Protein AF-U1PS95-F1 (afdb_monomer_lite)

Radius of gyration: 15.05 Å; chains: 1; bounding box: 39×28×36 Å

Secondary structure (DSSP, 8-state):
-GGGT--EEEEE-SSHHHHHHHHHHHHTTSS-EEEEEE-S-HHHHHHSSEEEES-TT-TTHHHHHHHHHHHT-EEEEEESSS-STTHHHHHHT--SEEEE-TT--HHHHHHHTT-

pLDDT: mean 86.37, std 9.97, range [55.56, 96.31]

Organism: NCBI:txid1238425

Foldseek 3Di:
DVVVVAQEDEDAFDDFQVRQVVVCVVCVPPNHHYQYAGEDDPVSQVVGQHHEDAALPPPCLLVRLVSCVVVVGAYEYEDLQPENPCLVSVVVSPGPYYPDNP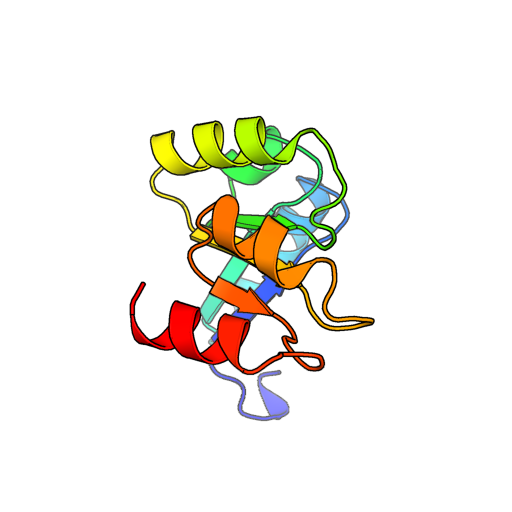HDDPVSVVVVVPD

Structure (mmCIF, N/CA/C/O backbone):
data_AF-U1PS95-F1
#
_entry.id   AF-U1PS95-F1
#
loop_
_atom_site.group_PDB
_atom_site.id
_atom_site.type_symbol
_atom_site.label_atom_id
_atom_site.label_alt_id
_atom_site.label_comp_id
_atom_site.label_asym_id
_atom_site.label_entity_id
_atom_site.label_seq_id
_atom_site.pdbx_PDB_ins_code
_atom_site.Cartn_x
_atom_site.Cartn_y
_atom_site.Cartn_z
_atom_site.occupancy
_atom_site.B_iso_or_equiv
_atom_site.auth_seq_id
_atom_site.auth_comp_id
_atom_site.auth_asym_id
_atom_site.auth_atom_id
_atom_site.pdbx_PDB_model_num
ATOM 1 N N . MET A 1 1 ? -18.204 2.134 1.830 1.00 88.06 1 MET A N 1
ATOM 2 C CA . MET A 1 1 ? -17.484 0.843 1.771 1.00 88.06 1 MET A CA 1
ATOM 3 C C . MET A 1 1 ? -18.402 -0.307 2.163 1.00 88.06 1 MET A C 1
ATOM 5 O O . MET A 1 1 ? -18.641 -1.175 1.338 1.00 88.06 1 MET A O 1
ATOM 9 N N . THR A 1 2 ? -19.015 -0.285 3.350 1.00 89.81 2 THR A N 1
ATOM 10 C CA . THR A 1 2 ? -19.980 -1.329 3.760 1.00 89.81 2 THR A CA 1
ATOM 11 C C . THR A 1 2 ? -21.168 -1.436 2.800 1.00 89.81 2 THR A C 1
ATOM 13 O O . THR A 1 2 ? -21.502 -2.517 2.329 1.00 89.81 2 THR A O 1
ATOM 16 N N . THR A 1 3 ? -21.760 -0.300 2.428 1.00 93.31 3 THR A N 1
ATOM 17 C CA . THR A 1 3 ? -22.901 -0.223 1.499 1.00 93.31 3 THR A CA 1
ATOM 18 C C . THR A 1 3 ? -22.593 -0.729 0.089 1.00 93.31 3 THR A C 1
ATOM 20 O O . THR A 1 3 ? -23.509 -1.131 -0.620 1.00 93.31 3 THR A O 1
ATOM 23 N N . SER A 1 4 ? -21.320 -0.725 -0.318 1.00 94.44 4 SER A N 1
ATOM 24 C CA . SER A 1 4 ? -20.852 -1.247 -1.606 1.00 94.44 4 SER A CA 1
ATOM 25 C C . SER A 1 4 ? -20.395 -2.709 -1.535 1.00 94.44 4 SER A C 1
ATOM 27 O O . SER A 1 4 ? -19.927 -3.236 -2.538 1.00 94.44 4 SER A O 1
ATOM 29 N N . GLY A 1 5 ? -20.508 -3.364 -0.372 1.00 94.44 5 GLY A N 1
ATOM 30 C CA . GLY A 1 5 ? -20.087 -4.754 -0.174 1.00 94.44 5 GLY A CA 1
ATOM 31 C C . GLY A 1 5 ? -18.582 -4.946 0.042 1.00 94.44 5 GLY A C 1
ATOM 32 O O . GLY A 1 5 ? -18.094 -6.068 -0.050 1.00 94.44 5 GLY A O 1
ATOM 33 N N . THR A 1 6 ? -17.826 -3.881 0.325 1.00 94.88 6 THR A N 1
ATOM 34 C CA . THR A 1 6 ? -16.397 -3.990 0.651 1.00 94.88 6 THR A CA 1
ATOM 35 C C . THR A 1 6 ? -16.230 -4.580 2.050 1.00 94.88 6 THR A C 1
ATOM 37 O O . THR A 1 6 ? -16.711 -3.988 3.015 1.00 94.88 6 THR A O 1
ATOM 40 N N . ALA A 1 7 ? -15.542 -5.720 2.151 1.00 94.56 7 ALA A N 1
ATOM 41 C CA . ALA A 1 7 ? -15.301 -6.429 3.411 1.00 94.56 7 ALA A CA 1
ATOM 42 C C . ALA A 1 7 ? -13.902 -6.185 4.003 1.00 94.56 7 ALA A C 1
ATOM 44 O O . ALA A 1 7 ? -13.716 -6.364 5.201 1.00 94.56 7 ALA A O 1
ATOM 45 N N . ALA A 1 8 ? -12.940 -5.753 3.185 1.00 94.94 8 ALA A N 1
ATOM 46 C CA . ALA A 1 8 ? -11.593 -5.422 3.630 1.00 94.94 8 ALA A CA 1
ATOM 47 C C . ALA A 1 8 ? -11.003 -4.270 2.808 1.00 94.94 8 ALA A C 1
ATOM 49 O O . ALA A 1 8 ? -11.386 -4.068 1.650 1.00 94.94 8 ALA A O 1
ATOM 50 N N . CYS A 1 9 ? -10.061 -3.533 3.389 1.00 93.06 9 CYS A N 1
ATOM 51 C CA . CYS A 1 9 ? -9.266 -2.535 2.689 1.00 93.06 9 CYS A CA 1
ATOM 52 C C . CYS A 1 9 ? -7.848 -2.411 3.248 1.00 93.06 9 CYS A C 1
ATOM 54 O O . CYS A 1 9 ? -7.584 -2.687 4.416 1.00 93.06 9 CYS A O 1
ATOM 56 N N . ILE A 1 10 ? -6.949 -1.952 2.380 1.00 91.94 10 ILE A N 1
ATOM 57 C CA . ILE A 1 10 ? -5.628 -1.455 2.752 1.00 91.94 10 ILE A CA 1
ATOM 58 C C . ILE A 1 10 ? -5.672 0.052 2.537 1.00 91.94 10 ILE A C 1
ATOM 60 O O . ILE A 1 10 ? -5.956 0.503 1.427 1.00 91.94 10 ILE A O 1
ATOM 64 N N . GLU A 1 11 ? -5.424 0.812 3.594 1.00 88.81 11 GLU A N 1
ATOM 65 C CA . GLU A 1 11 ? -5.507 2.266 3.582 1.00 88.81 11 GLU A CA 1
ATOM 66 C C . GLU A 1 11 ? -4.112 2.880 3.718 1.00 88.81 11 GLU A C 1
ATOM 68 O O . GLU A 1 11 ? -3.368 2.581 4.655 1.00 88.81 11 GLU A O 1
ATOM 73 N N . PHE A 1 12 ? -3.791 3.787 2.797 1.00 80.50 12 PHE A N 1
ATOM 74 C CA . PHE A 1 12 ? -2.594 4.624 2.836 1.00 80.50 12 PHE A CA 1
ATOM 75 C C . PHE A 1 12 ? -2.987 5.981 3.416 1.00 80.50 12 PHE A C 1
ATOM 77 O O . PHE A 1 12 ? -3.571 6.800 2.707 1.00 80.50 12 PHE A O 1
ATOM 84 N N . ARG A 1 13 ? -2.720 6.225 4.703 1.00 70.38 13 ARG A N 1
ATOM 85 C CA . ARG A 1 13 ? -3.096 7.507 5.319 1.00 70.38 13 ARG A CA 1
ATOM 86 C C . ARG A 1 13 ? -2.005 8.556 5.153 1.00 70.38 13 ARG A C 1
ATOM 88 O O . ARG A 1 13 ? -0.815 8.270 5.248 1.00 70.38 13 ARG A O 1
ATOM 95 N N . GLU A 1 14 ? -2.462 9.780 4.934 1.00 65.81 14 GLU A N 1
ATOM 96 C CA . GLU A 1 14 ? -1.704 11.018 5.119 1.00 65.81 14 GLU A CA 1
ATOM 97 C C . GLU A 1 14 ? -2.022 11.581 6.525 1.00 65.81 14 GLU A C 1
ATOM 99 O O . GLU A 1 14 ? -2.980 11.122 7.158 1.00 65.81 14 GLU A O 1
ATOM 104 N N . ASP A 1 15 ? -1.228 12.539 7.014 1.00 82.69 15 ASP A N 1
ATOM 105 C CA . ASP A 1 15 ? -1.305 13.165 8.353 1.00 82.69 15 ASP A CA 1
ATOM 106 C C . ASP A 1 15 ? -0.721 12.346 9.530 1.00 82.69 15 ASP A C 1
ATOM 108 O O . ASP A 1 15 ? -1.186 12.459 10.677 1.00 82.69 15 ASP A O 1
ATOM 112 N N . ASP A 1 16 ? 0.318 11.547 9.263 1.00 88.00 16 ASP A N 1
ATOM 113 C CA . ASP A 1 16 ? 1.119 10.830 10.271 1.00 88.00 16 ASP A CA 1
ATOM 114 C C . ASP A 1 16 ? 0.243 10.075 11.315 1.00 88.00 16 ASP A C 1
ATOM 116 O O . ASP A 1 16 ? -0.763 9.436 10.982 1.00 88.00 16 ASP A O 1
ATOM 120 N N . VAL A 1 17 ? 0.601 10.145 12.602 1.00 90.62 17 VAL A N 1
ATOM 121 C CA . VAL A 1 17 ? -0.117 9.539 13.739 1.00 90.62 17 VAL A CA 1
ATOM 122 C C . VAL A 1 17 ? -1.601 9.912 13.766 1.00 90.62 17 VAL A C 1
ATOM 124 O O . VAL A 1 17 ? -2.454 9.045 13.955 1.00 90.62 17 VAL A O 1
ATOM 127 N N . SER A 1 18 ? -1.932 11.187 13.545 1.00 92.75 18 SER A N 1
ATOM 128 C CA . SER A 1 18 ? -3.316 11.664 13.654 1.00 92.75 18 SER A CA 1
ATOM 129 C C . SER A 1 18 ? -4.222 11.057 12.579 1.00 92.75 18 SER A C 1
ATOM 131 O O . SER A 1 18 ? -5.371 10.693 12.849 1.00 92.75 18 SER A O 1
ATOM 133 N N . GLY A 1 19 ? -3.680 10.869 11.372 1.00 90.94 19 GLY A N 1
ATOM 134 C CA . GLY A 1 19 ? -4.362 10.211 10.268 1.00 90.94 19 GLY A CA 1
ATOM 135 C C . GLY A 1 19 ? -4.646 8.737 10.552 1.00 90.94 19 GLY A C 1
ATOM 136 O O . GLY A 1 19 ? -5.734 8.255 10.212 1.00 90.94 19 GLY A O 1
ATOM 137 N N . ALA A 1 20 ? -3.706 8.044 11.202 1.00 91.62 20 ALA A N 1
ATOM 138 C CA . ALA A 1 20 ? -3.853 6.649 11.611 1.00 91.62 20 ALA A CA 1
ATOM 139 C C . ALA A 1 20 ? -4.889 6.471 12.733 1.00 91.62 20 ALA A C 1
ATOM 141 O O . ALA A 1 20 ? -5.779 5.629 12.609 1.00 91.62 20 ALA A O 1
ATOM 142 N N . GLU A 1 21 ? -4.840 7.295 13.784 1.00 92.94 21 GLU A N 1
ATOM 143 C CA . GLU A 1 21 ? -5.820 7.259 14.884 1.00 92.94 21 GLU A CA 1
ATOM 144 C C . GLU A 1 21 ? -7.245 7.517 14.386 1.00 92.94 21 GLU A C 1
ATOM 146 O O . GLU A 1 21 ? -8.194 6.837 14.790 1.00 92.94 21 GLU A O 1
ATOM 151 N N . ALA A 1 22 ? -7.405 8.479 13.473 1.00 93.06 22 ALA A N 1
ATOM 152 C CA . ALA A 1 22 ? -8.694 8.770 12.863 1.00 93.06 22 ALA A CA 1
ATOM 153 C C . ALA A 1 22 ? -9.257 7.551 12.116 1.00 93.06 22 ALA A C 1
ATOM 155 O O . ALA A 1 22 ? -10.453 7.273 12.221 1.00 93.06 22 ALA A O 1
ATOM 156 N N . MET A 1 23 ? -8.404 6.807 11.402 1.00 91.25 23 MET A N 1
ATOM 157 C CA . MET A 1 23 ? -8.819 5.611 10.670 1.00 91.25 23 MET A CA 1
ATOM 158 C C . MET A 1 23 ? -9.182 4.463 11.614 1.00 91.25 23 MET A C 1
ATOM 160 O O . MET A 1 23 ? -10.256 3.888 11.468 1.00 91.25 23 MET A O 1
ATOM 164 N N . GLN A 1 24 ? -8.359 4.198 12.634 1.00 92.12 24 GLN A N 1
ATOM 165 C CA . GLN A 1 24 ? -8.654 3.197 13.668 1.00 92.12 24 GLN A CA 1
ATOM 166 C C . GLN A 1 24 ? -9.999 3.470 14.345 1.00 92.12 24 GLN A C 1
ATOM 168 O O . GLN A 1 24 ? -10.814 2.568 14.519 1.00 92.12 24 GLN A O 1
ATOM 173 N N . LYS A 1 25 ? -10.269 4.734 14.688 1.00 94.06 25 LYS A N 1
ATOM 174 C CA . LYS A 1 25 ? -11.546 5.131 15.287 1.00 94.06 25 LYS A CA 1
ATOM 175 C C . LYS A 1 25 ? -12.721 4.956 14.325 1.00 94.06 25 LYS A C 1
ATOM 177 O O . LYS A 1 25 ? -13.801 4.569 14.759 1.00 94.06 25 LYS A O 1
ATOM 182 N N . ALA A 1 26 ? -12.536 5.272 13.045 1.00 92.06 26 ALA A N 1
ATOM 183 C CA . ALA A 1 26 ? -13.587 5.151 12.042 1.00 92.06 26 ALA A CA 1
ATOM 184 C C . ALA A 1 26 ? -13.927 3.687 11.714 1.00 92.06 26 ALA A C 1
ATOM 186 O O . ALA A 1 26 ? -15.085 3.395 11.415 1.00 92.06 26 ALA A O 1
ATOM 187 N N . SER A 1 27 ? -12.946 2.782 11.772 1.00 91.31 27 SER A N 1
ATOM 188 C CA . SER A 1 27 ? -13.129 1.361 11.463 1.00 91.31 27 SER A CA 1
ATOM 189 C C . SER A 1 27 ? -13.503 0.495 12.669 1.00 91.31 27 SER A C 1
ATOM 191 O O . SER A 1 27 ? -14.062 -0.576 12.458 1.00 91.31 27 SER A O 1
ATOM 193 N N . ALA A 1 28 ? -13.268 0.951 13.908 1.00 91.75 28 ALA A N 1
ATOM 194 C CA . ALA A 1 28 ? -13.451 0.160 15.134 1.00 91.75 28 ALA A CA 1
ATOM 195 C C . ALA A 1 28 ? -14.819 -0.538 15.264 1.00 91.75 28 ALA A C 1
ATOM 197 O O . ALA A 1 28 ? -14.883 -1.673 15.731 1.00 91.75 28 ALA A O 1
ATOM 198 N N . ASP A 1 29 ? -15.897 0.121 14.830 1.00 91.50 29 ASP A N 1
ATOM 199 C CA . ASP A 1 29 ? -17.270 -0.397 14.932 1.00 91.50 29 ASP A CA 1
ATOM 200 C C . ASP A 1 29 ? -17.812 -0.944 13.597 1.00 91.50 29 ASP A C 1
ATOM 202 O O . ASP A 1 29 ? -19.001 -1.253 13.468 1.00 91.50 29 ASP A O 1
ATOM 206 N N . LEU A 1 30 ? -16.962 -1.042 12.571 1.00 91.19 30 LEU A N 1
ATOM 207 C CA . LEU A 1 30 ? -17.334 -1.551 11.257 1.00 91.19 30 LEU A CA 1
ATOM 208 C C . LEU A 1 30 ? -16.887 -3.002 11.095 1.00 91.19 30 LEU A C 1
ATOM 210 O O . LEU A 1 30 ? -15.820 -3.412 11.532 1.00 91.19 30 LEU A O 1
ATOM 214 N N . THR A 1 31 ? -17.672 -3.779 10.354 1.00 90.69 31 THR A N 1
ATOM 215 C CA . THR A 1 31 ? -17.321 -5.152 9.962 1.00 90.69 31 THR A CA 1
ATOM 216 C C . THR A 1 31 ? -16.347 -5.195 8.776 1.00 90.69 31 THR A C 1
ATOM 218 O O . THR A 1 31 ? -16.404 -6.130 7.982 1.00 90.69 31 THR A O 1
ATOM 221 N N . ILE A 1 32 ? -15.535 -4.151 8.582 1.00 92.94 32 ILE A N 1
ATOM 222 C CA . ILE A 1 32 ? -14.550 -4.073 7.499 1.00 92.94 32 ILE A CA 1
ATOM 223 C C . ILE A 1 32 ? -13.172 -4.290 8.103 1.00 92.94 32 ILE A C 1
ATOM 225 O O . ILE A 1 32 ? -12.745 -3.517 8.959 1.00 92.94 32 ILE A O 1
ATOM 229 N N . GLU A 1 33 ? -12.452 -5.292 7.614 1.00 94.00 33 GLU A N 1
ATOM 230 C CA . GLU A 1 33 ? -11.049 -5.480 7.972 1.00 94.00 33 GLU A CA 1
ATOM 231 C C . GLU A 1 33 ? -10.210 -4.359 7.355 1.00 94.00 33 GLU A C 1
ATOM 233 O O . GLU A 1 33 ? -10.191 -4.174 6.141 1.00 94.00 33 GLU A O 1
ATOM 238 N N . THR A 1 34 ? -9.534 -3.576 8.189 1.00 93.25 34 THR A N 1
ATOM 239 C CA . THR A 1 34 ? -8.722 -2.445 7.728 1.00 93.25 34 THR A CA 1
ATOM 240 C C . THR A 1 34 ? -7.264 -2.710 8.063 1.00 93.25 34 THR A C 1
ATOM 242 O O . THR A 1 34 ? -6.932 -2.863 9.233 1.00 93.25 34 THR A O 1
ATOM 245 N N . VAL A 1 35 ? -6.408 -2.728 7.043 1.00 93.69 35 VAL A N 1
ATOM 246 C CA . VAL A 1 35 ? -4.949 -2.693 7.184 1.00 93.69 35 VAL A CA 1
ATOM 247 C C . VAL A 1 35 ? -4.510 -1.246 7.014 1.00 93.69 35 VAL A C 1
ATOM 249 O O . VAL A 1 35 ? -4.702 -0.658 5.948 1.00 93.69 35 VAL A O 1
ATOM 252 N N . ILE A 1 36 ? -3.943 -0.656 8.059 1.00 92.75 36 ILE A N 1
ATOM 253 C CA . ILE A 1 36 ? -3.533 0.747 8.064 1.00 92.75 36 ILE A CA 1
ATOM 254 C C . ILE A 1 36 ? -2.035 0.812 7.814 1.00 92.75 36 ILE A C 1
ATOM 256 O O . ILE A 1 36 ? -1.249 0.246 8.572 1.00 92.75 36 ILE A O 1
ATOM 260 N N . LEU A 1 37 ? -1.634 1.540 6.776 1.00 91.12 37 LEU A N 1
ATOM 261 C CA . LEU A 1 37 ? -0.234 1.798 6.470 1.00 91.12 37 LEU A CA 1
ATOM 262 C C . LEU A 1 37 ? 0.090 3.255 6.788 1.00 91.12 37 LEU A C 1
ATOM 264 O O . LEU A 1 37 ? -0.468 4.174 6.184 1.00 91.12 37 LEU A O 1
ATOM 268 N N . GLY A 1 38 ? 0.977 3.453 7.762 1.00 89.38 38 GLY A N 1
ATOM 269 C CA . GLY A 1 38 ? 1.479 4.768 8.137 1.00 89.38 38 GLY A CA 1
ATOM 270 C C . GLY A 1 38 ? 2.346 5.392 7.045 1.00 89.38 38 GLY A C 1
ATOM 271 O O . GLY A 1 38 ? 2.877 4.698 6.176 1.00 89.38 38 GLY A O 1
ATOM 272 N N . ARG A 1 39 ? 2.515 6.712 7.114 1.00 83.69 39 ARG A N 1
ATOM 273 C CA . ARG A 1 39 ? 3.360 7.491 6.205 1.00 83.69 39 ARG A CA 1
ATOM 274 C C . ARG A 1 39 ? 4.024 8.645 6.962 1.00 83.69 39 ARG A C 1
ATOM 276 O O . ARG A 1 39 ? 3.598 9.001 8.050 1.00 83.69 39 ARG A O 1
ATOM 283 N N . GLU A 1 40 ? 5.057 9.243 6.373 1.00 79.88 40 GLU A N 1
ATOM 284 C CA . GLU A 1 40 ? 5.747 10.462 6.843 1.00 79.88 40 GLU A CA 1
ATOM 285 C C . GLU A 1 40 ? 6.726 10.261 8.007 1.00 79.88 40 GLU A C 1
ATOM 287 O O . GLU A 1 40 ? 7.858 10.736 7.914 1.00 79.88 40 GLU A O 1
ATOM 292 N N . SER A 1 41 ? 6.364 9.531 9.069 1.00 81.19 41 SER A N 1
ATOM 293 C CA . SER A 1 41 ? 7.247 9.362 10.233 1.00 81.19 41 SER A CA 1
ATOM 294 C C . SER A 1 41 ? 7.426 7.912 10.694 1.00 81.19 41 SER A C 1
ATOM 296 O O . SER A 1 41 ? 6.576 7.041 10.506 1.00 81.19 41 SER A O 1
ATOM 298 N N . LYS A 1 42 ? 8.543 7.649 11.387 1.00 78.38 42 LYS A N 1
ATOM 299 C CA . LYS A 1 42 ? 8.753 6.375 12.100 1.00 78.38 42 LYS A CA 1
ATOM 300 C C . LYS A 1 42 ? 7.758 6.195 13.254 1.00 78.38 42 LYS A C 1
ATOM 302 O O . LYS A 1 42 ? 7.471 5.065 13.635 1.00 78.38 42 LYS A O 1
ATOM 307 N N . SER A 1 43 ? 7.215 7.284 13.802 1.00 82.88 43 SER A N 1
ATOM 308 C CA . SER A 1 43 ? 6.280 7.232 14.928 1.00 82.88 43 SER A CA 1
ATOM 309 C C . SER A 1 43 ? 4.977 6.540 14.536 1.00 82.88 43 SER A C 1
ATOM 311 O O . SER A 1 43 ? 4.554 5.617 15.232 1.00 82.88 43 SER A O 1
ATOM 313 N N . VAL A 1 44 ? 4.378 6.902 13.394 1.00 86.00 44 VAL A N 1
ATOM 314 C CA . VAL A 1 44 ? 3.146 6.243 12.929 1.00 86.00 44 VAL A CA 1
ATOM 315 C C . VAL A 1 44 ? 3.374 4.785 12.539 1.00 86.00 44 VAL A C 1
ATOM 317 O O . VAL A 1 44 ? 2.498 3.947 12.750 1.00 86.00 44 VAL A O 1
ATOM 320 N N . MET A 1 45 ? 4.565 4.432 12.051 1.00 82.81 45 MET A N 1
ATOM 321 C CA . MET A 1 45 ? 4.905 3.046 11.712 1.00 82.81 45 MET A CA 1
ATOM 322 C C . MET A 1 45 ? 4.762 2.108 12.921 1.00 82.81 45 MET A C 1
ATOM 324 O O . MET A 1 45 ? 4.319 0.970 12.781 1.00 82.81 45 MET A O 1
ATOM 328 N N . HIS A 1 46 ? 5.091 2.567 14.131 1.00 83.19 46 HIS A N 1
ATOM 329 C CA . HIS A 1 46 ? 4.983 1.726 15.325 1.00 83.19 46 HIS A CA 1
ATOM 330 C C . HIS A 1 46 ? 3.534 1.355 15.670 1.00 83.19 46 HIS A C 1
ATOM 332 O O . HIS A 1 46 ? 3.299 0.239 16.137 1.00 83.19 46 HIS A O 1
ATOM 338 N N . MET A 1 47 ? 2.568 2.230 15.383 1.00 87.81 47 MET A N 1
ATOM 339 C CA . MET A 1 47 ? 1.152 2.041 15.734 1.00 87.81 47 MET A CA 1
ATOM 340 C C . MET A 1 47 ? 0.260 1.526 14.594 1.00 87.81 47 MET A C 1
ATOM 342 O O . MET A 1 47 ? -0.920 1.268 14.818 1.00 87.81 47 MET A O 1
ATOM 346 N N . THR A 1 48 ? 0.805 1.393 13.387 1.00 91.19 48 THR A N 1
ATOM 347 C CA . THR A 1 48 ? 0.090 0.935 12.184 1.00 91.19 48 THR A CA 1
ATOM 348 C C . THR A 1 48 ? 0.529 -0.469 11.775 1.00 91.19 48 THR A C 1
ATOM 350 O O . THR A 1 48 ? 1.540 -0.972 12.263 1.00 91.19 48 THR A O 1
ATOM 353 N N . ASP A 1 49 ? -0.219 -1.130 10.896 1.00 92.50 49 ASP A N 1
ATOM 354 C CA . ASP A 1 49 ? 0.074 -2.497 10.435 1.00 92.50 49 ASP A CA 1
ATOM 355 C C . ASP A 1 49 ? 1.289 -2.552 9.495 1.00 92.50 49 ASP A C 1
ATOM 357 O O . ASP A 1 49 ? 1.902 -3.601 9.281 1.00 92.50 49 ASP A O 1
ATOM 361 N N . GLY A 1 50 ? 1.665 -1.398 8.952 1.00 91.75 50 GLY A N 1
ATOM 362 C CA . GLY A 1 50 ? 2.769 -1.254 8.026 1.00 91.75 50 GLY A CA 1
ATOM 363 C C . GLY A 1 50 ? 3.038 0.184 7.642 1.00 91.75 50 GLY A C 1
ATOM 364 O O . GLY A 1 50 ? 2.566 1.120 8.282 1.00 91.75 50 GLY A O 1
ATOM 365 N N . PHE A 1 51 ? 3.811 0.356 6.583 1.00 89.19 51 PHE A N 1
ATOM 366 C CA . PHE A 1 51 ? 4.160 1.660 6.050 1.00 89.19 51 PHE A CA 1
ATOM 367 C C . PHE A 1 51 ? 3.941 1.691 4.542 1.00 89.19 51 PHE A C 1
ATOM 369 O O . PHE A 1 51 ? 4.210 0.717 3.837 1.00 89.19 51 PHE A O 1
ATOM 376 N N . GLY A 1 52 ? 3.453 2.820 4.048 1.00 88.88 52 GLY A N 1
ATOM 377 C CA . GLY A 1 52 ? 3.200 3.043 2.636 1.00 88.88 52 GLY A CA 1
ATOM 378 C C . GLY A 1 52 ? 3.910 4.296 2.146 1.00 88.88 52 GLY A C 1
ATOM 379 O O . GLY A 1 52 ? 3.789 5.352 2.765 1.00 88.88 52 GLY A O 1
ATOM 380 N N . THR A 1 53 ? 4.611 4.214 1.015 1.00 84.25 53 THR A N 1
ATOM 381 C CA . THR A 1 53 ? 5.149 5.406 0.336 1.00 84.25 53 THR A CA 1
ATOM 382 C C . THR A 1 53 ? 4.556 5.586 -1.059 1.00 84.25 53 THR A C 1
ATOM 384 O O . THR A 1 53 ? 4.330 4.631 -1.804 1.00 84.25 53 THR A O 1
ATOM 387 N N . SER A 1 54 ? 4.307 6.844 -1.417 1.00 70.38 54 SER A N 1
ATOM 388 C CA . SER A 1 54 ? 3.794 7.247 -2.723 1.00 70.38 54 SER A CA 1
ATOM 389 C C . SER A 1 54 ? 4.890 7.500 -3.759 1.00 70.38 54 SER A C 1
ATOM 391 O O . SER A 1 54 ? 4.559 7.744 -4.920 1.00 70.38 54 SER A O 1
ATOM 393 N N . ASP A 1 55 ? 6.160 7.543 -3.358 1.00 67.50 55 ASP A N 1
ATOM 394 C CA . ASP A 1 55 ? 7.250 7.875 -4.269 1.00 67.50 55 ASP A CA 1
ATOM 395 C C . ASP A 1 55 ? 8.541 7.160 -3.866 1.00 67.50 55 ASP A C 1
ATOM 397 O O . ASP A 1 55 ? 8.980 7.246 -2.721 1.00 67.50 55 ASP A O 1
ATOM 401 N N . ALA A 1 56 ? 9.155 6.466 -4.826 1.00 59.41 56 ALA A N 1
ATOM 402 C CA . ALA A 1 56 ? 10.461 5.833 -4.656 1.00 59.41 56 ALA A CA 1
ATOM 403 C C . ALA A 1 56 ? 11.616 6.863 -4.631 1.00 59.41 56 ALA A C 1
ATOM 405 O O . ALA A 1 56 ? 12.778 6.495 -4.472 1.00 59.41 56 ALA A O 1
ATOM 406 N N . ARG A 1 57 ? 11.312 8.151 -4.852 1.00 55.56 57 ARG A N 1
ATOM 407 C CA . ARG A 1 57 ? 12.287 9.248 -4.964 1.00 55.56 57 ARG A CA 1
ATOM 408 C C . ARG A 1 57 ? 12.816 9.779 -3.637 1.00 55.56 5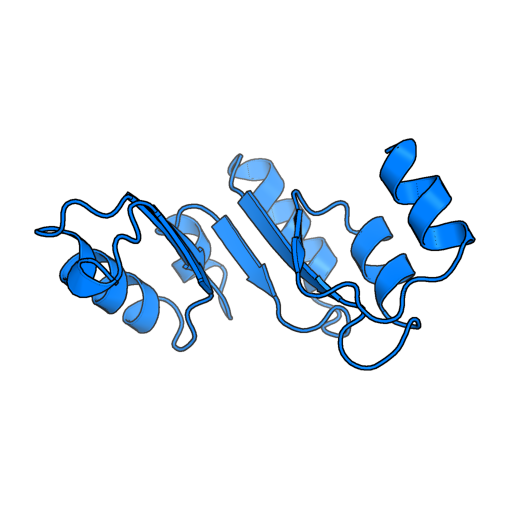7 ARG A C 1
ATOM 410 O O . ARG A 1 57 ? 13.826 10.482 -3.654 1.00 55.56 57 ARG A O 1
ATOM 417 N N . ASP A 1 58 ? 12.162 9.484 -2.519 1.00 56.50 58 ASP A N 1
ATOM 418 C CA . ASP A 1 58 ? 12.655 9.936 -1.224 1.00 56.50 58 ASP A CA 1
ATOM 419 C C . ASP A 1 58 ? 13.875 9.094 -0.837 1.00 56.50 58 ASP A C 1
ATOM 421 O O . ASP A 1 58 ? 13.774 7.894 -0.589 1.00 56.50 58 ASP A O 1
ATOM 425 N N . GLY A 1 59 ? 15.049 9.728 -0.765 1.00 55.66 59 GLY A N 1
ATOM 426 C CA . GLY A 1 59 ? 16.325 9.102 -0.378 1.00 55.66 59 GLY A CA 1
ATOM 427 C C . GLY A 1 59 ? 16.360 8.494 1.034 1.00 55.66 59 GLY A C 1
ATOM 428 O O . GLY A 1 59 ? 17.413 8.065 1.490 1.00 55.66 59 GLY A O 1
ATOM 429 N N . GLU A 1 60 ? 15.220 8.438 1.722 1.00 62.91 60 GLU A N 1
ATOM 430 C CA . GLU A 1 60 ? 15.030 7.870 3.057 1.00 62.91 60 GLU A CA 1
ATOM 431 C C . GLU A 1 60 ? 14.461 6.436 3.031 1.00 62.91 60 GLU A C 1
ATOM 433 O O . GLU A 1 60 ? 14.308 5.807 4.080 1.00 62.91 60 GLU A O 1
ATOM 438 N N . LEU A 1 61 ? 14.145 5.873 1.857 1.00 68.94 61 LEU A N 1
ATOM 439 C CA . LEU A 1 61 ? 13.417 4.599 1.771 1.00 68.94 61 LEU A CA 1
ATOM 440 C C . LEU A 1 61 ? 14.193 3.378 2.255 1.00 68.94 61 LEU A C 1
ATOM 442 O O . LEU A 1 61 ? 13.590 2.461 2.805 1.00 68.94 61 LEU A O 1
ATOM 446 N N . GLU A 1 62 ? 15.514 3.363 2.116 1.00 68.25 62 GLU A N 1
ATOM 447 C CA . GLU A 1 62 ? 16.346 2.282 2.657 1.00 68.25 62 GLU A CA 1
ATOM 448 C C . GLU A 1 62 ? 16.322 2.282 4.196 1.00 68.25 62 GLU A C 1
ATOM 450 O O . GLU A 1 62 ? 16.222 1.227 4.828 1.00 68.25 62 GLU A O 1
ATOM 455 N N . GLN A 1 63 ? 16.322 3.468 4.816 1.00 66.31 63 GLN A N 1
ATOM 456 C CA . GLN A 1 63 ? 16.198 3.608 6.270 1.00 66.31 63 GLN A CA 1
ATOM 457 C C . GLN A 1 63 ? 14.799 3.222 6.759 1.00 66.31 63 GLN A C 1
ATOM 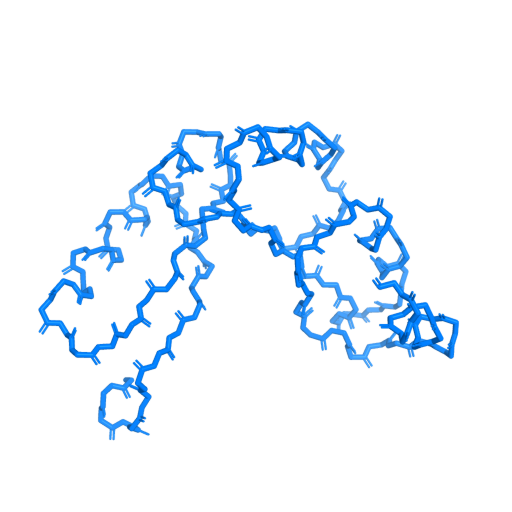459 O O . GLN A 1 63 ? 14.661 2.611 7.822 1.00 66.31 63 GLN A O 1
ATOM 464 N N . VAL A 1 64 ? 13.766 3.567 5.988 1.00 70.31 64 VAL A N 1
ATOM 465 C CA . VAL A 1 64 ? 12.387 3.138 6.243 1.00 70.31 64 VAL A CA 1
ATOM 466 C C . VAL A 1 64 ? 12.282 1.617 6.127 1.00 70.31 64 VAL A C 1
ATOM 468 O O . VAL A 1 64 ? 11.763 0.982 7.041 1.00 70.31 64 VAL A O 1
ATOM 471 N N . ARG A 1 65 ? 12.858 1.005 5.083 1.00 75.94 65 ARG A N 1
ATOM 472 C CA . ARG A 1 65 ? 12.853 -0.452 4.901 1.00 75.94 65 ARG A CA 1
ATOM 473 C C . ARG A 1 65 ? 13.508 -1.170 6.071 1.00 75.94 65 ARG A C 1
ATOM 475 O O . ARG A 1 65 ? 12.915 -2.108 6.596 1.00 75.94 65 ARG A O 1
ATOM 482 N N . SER A 1 66 ? 14.683 -0.712 6.507 1.00 70.12 66 SER A N 1
ATOM 483 C CA . SER A 1 66 ? 15.367 -1.288 7.671 1.00 70.12 66 SER A CA 1
ATOM 484 C C . SER A 1 66 ? 14.486 -1.234 8.919 1.00 70.12 66 SER A C 1
ATOM 486 O O . SER A 1 66 ? 14.345 -2.237 9.611 1.00 70.12 66 SER A O 1
ATOM 488 N N . ALA A 1 67 ? 13.846 -0.091 9.181 1.00 69.69 67 ALA A N 1
ATOM 489 C CA . ALA A 1 67 ? 12.990 0.072 10.352 1.00 69.69 67 ALA A CA 1
ATOM 490 C C . ALA A 1 67 ? 11.726 -0.811 10.299 1.00 69.69 67 ALA A C 1
ATOM 492 O O . ALA A 1 67 ? 11.245 -1.260 11.338 1.00 69.69 67 ALA A O 1
ATOM 493 N N . ILE A 1 68 ? 11.203 -1.088 9.100 1.00 75.31 68 ILE A N 1
ATOM 494 C CA . ILE A 1 68 ? 10.059 -1.986 8.898 1.00 75.31 68 ILE A CA 1
ATOM 495 C C . ILE A 1 68 ? 10.457 -3.457 9.055 1.00 75.31 68 ILE A C 1
ATOM 497 O O . ILE A 1 68 ? 9.719 -4.213 9.690 1.00 75.31 68 ILE A O 1
ATOM 501 N N . CYS A 1 69 ? 11.618 -3.857 8.515 1.00 70.69 69 CYS A N 1
ATOM 502 C CA . CYS A 1 69 ? 12.158 -5.213 8.662 1.00 70.69 69 CYS A CA 1
ATOM 503 C C . CYS A 1 69 ? 12.256 -5.615 10.136 1.00 70.69 69 CYS A C 1
ATOM 505 O O . CYS A 1 69 ? 11.780 -6.684 10.511 1.00 70.69 69 CYS A O 1
ATOM 507 N N . ASP A 1 70 ? 12.805 -4.733 10.975 1.00 68.62 70 ASP A N 1
ATOM 508 C CA . ASP A 1 70 ? 12.958 -4.982 12.413 1.00 68.62 70 ASP A CA 1
ATOM 509 C C . ASP A 1 70 ? 11.606 -5.172 13.125 1.00 68.62 70 ASP A C 1
ATOM 511 O O . ASP A 1 70 ? 11.516 -5.868 14.136 1.00 68.62 70 ASP A O 1
ATOM 515 N N . GLY A 1 71 ? 10.541 -4.561 12.596 1.00 70.31 71 GLY A N 1
ATOM 516 C CA . GLY A 1 71 ? 9.191 -4.632 13.147 1.00 70.31 71 GLY A CA 1
ATOM 517 C C . GLY A 1 71 ? 8.320 -5.767 12.603 1.00 70.31 71 GLY A C 1
ATOM 518 O O . GLY A 1 71 ? 7.216 -5.942 13.116 1.00 70.31 71 GLY A O 1
ATOM 519 N N . ASN A 1 72 ? 8.772 -6.508 11.581 1.00 82.88 72 ASN A N 1
ATOM 520 C CA . ASN A 1 72 ? 7.967 -7.486 10.833 1.00 82.88 72 ASN A CA 1
ATOM 521 C C . ASN A 1 72 ? 6.597 -6.919 10.392 1.00 82.88 72 ASN A C 1
ATOM 523 O O . ASN A 1 72 ? 5.554 -7.554 10.567 1.00 82.88 72 ASN A O 1
ATOM 527 N N . LYS A 1 73 ? 6.604 -5.683 9.883 1.00 89.81 73 LYS A N 1
ATOM 528 C CA . LYS A 1 73 ? 5.412 -4.959 9.421 1.00 89.81 73 LYS A CA 1
ATOM 529 C C . LYS A 1 73 ? 5.344 -4.932 7.892 1.00 89.81 73 LYS A C 1
ATOM 531 O O . LYS A 1 73 ? 6.366 -5.101 7.234 1.00 89.81 73 LYS A O 1
ATOM 536 N N . LEU A 1 74 ? 4.154 -4.688 7.342 1.00 92.00 74 LEU A N 1
ATOM 537 C CA . LEU A 1 74 ? 3.959 -4.596 5.892 1.00 92.00 74 LEU A CA 1
ATOM 538 C C . LEU A 1 74 ? 4.625 -3.342 5.310 1.00 92.00 74 LEU A C 1
ATOM 540 O O . LEU A 1 74 ? 4.619 -2.277 5.929 1.00 92.00 74 LEU A O 1
ATOM 544 N N . PHE A 1 75 ? 5.130 -3.443 4.086 1.00 90.50 75 PHE A N 1
ATOM 545 C CA . PHE A 1 75 ? 5.694 -2.329 3.339 1.00 90.50 75 PHE A CA 1
ATOM 546 C C . PHE A 1 75 ? 5.150 -2.267 1.912 1.00 90.50 75 PHE A C 1
ATOM 548 O O . PHE A 1 75 ? 5.392 -3.158 1.099 1.00 90.50 75 PHE A O 1
ATOM 555 N N . GLY A 1 76 ? 4.428 -1.188 1.604 1.00 91.00 76 GLY A N 1
ATOM 556 C CA . GLY A 1 76 ? 3.849 -0.935 0.287 1.00 91.00 76 GLY A CA 1
ATOM 557 C C . GLY A 1 76 ? 4.491 0.259 -0.412 1.00 91.00 76 GLY A C 1
ATOM 558 O O . GLY A 1 76 ? 4.709 1.306 0.204 1.00 91.00 76 GLY A O 1
ATOM 559 N N . ILE A 1 77 ? 4.744 0.140 -1.717 1.00 89.25 77 ILE A N 1
ATOM 560 C CA . ILE A 1 77 ? 5.261 1.246 -2.535 1.00 89.25 77 ILE A CA 1
ATOM 561 C C . ILE A 1 77 ? 4.356 1.491 -3.741 1.00 89.25 77 ILE A C 1
ATOM 563 O O . ILE A 1 77 ? 3.976 0.571 -4.465 1.00 89.25 77 ILE A O 1
ATOM 567 N N . ARG A 1 78 ? 4.050 2.759 -4.001 1.00 90.00 78 ARG A N 1
ATOM 568 C CA . ARG A 1 78 ? 3.438 3.194 -5.253 1.00 90.00 78 ARG A CA 1
ATOM 569 C C . ARG A 1 78 ? 4.490 3.306 -6.354 1.00 90.00 78 ARG A C 1
ATOM 571 O O . ARG A 1 78 ? 5.442 4.070 -6.208 1.00 90.00 78 ARG A O 1
ATOM 578 N N . ALA A 1 79 ? 4.307 2.602 -7.468 1.00 91.12 79 ALA A N 1
ATOM 579 C CA . ALA A 1 79 ? 5.239 2.658 -8.594 1.00 91.12 79 ALA A CA 1
ATOM 580 C C . ALA A 1 79 ? 4.529 2.440 -9.934 1.00 91.12 79 ALA A C 1
ATOM 582 O O . ALA A 1 79 ? 3.456 1.848 -10.008 1.00 91.12 79 ALA A O 1
ATOM 583 N N . GLY A 1 80 ? 5.123 2.932 -11.022 1.00 91.88 80 GLY A N 1
ATOM 584 C CA . GLY A 1 80 ? 4.618 2.647 -12.365 1.00 91.88 80 GLY A CA 1
ATOM 585 C C . GLY A 1 80 ? 3.307 3.342 -12.739 1.00 91.88 80 GLY A C 1
ATOM 586 O O . GLY A 1 80 ? 2.725 2.990 -13.758 1.00 91.88 80 GLY A O 1
ATOM 587 N N . GLU A 1 81 ? 2.798 4.279 -11.930 1.00 91.62 81 GLU A N 1
ATOM 588 C CA . GLU A 1 81 ? 1.550 5.001 -12.234 1.00 91.62 81 GLU A CA 1
ATOM 589 C C . GLU A 1 81 ? 1.732 6.015 -13.367 1.00 91.62 81 GLU A C 1
ATOM 591 O O . GLU A 1 81 ? 0.871 6.122 -14.233 1.00 91.62 81 GLU A O 1
ATOM 596 N N . ARG A 1 82 ? 2.847 6.758 -13.361 1.00 90.38 82 ARG A N 1
ATOM 597 C CA . ARG A 1 82 ? 3.124 7.817 -14.343 1.00 90.38 82 ARG A CA 1
ATOM 598 C C . ARG A 1 82 ? 4.029 7.351 -15.483 1.00 90.38 82 ARG A C 1
ATOM 600 O O . ARG A 1 82 ? 3.836 7.756 -16.623 1.00 90.38 82 ARG A O 1
ATOM 607 N N . ASP A 1 83 ? 5.045 6.565 -15.149 1.00 92.19 83 ASP A N 1
ATOM 608 C CA . ASP A 1 83 ? 6.090 6.086 -16.051 1.00 92.19 83 ASP A CA 1
ATOM 609 C C . ASP A 1 83 ? 6.791 4.858 -15.443 1.00 92.19 83 ASP A C 1
ATOM 611 O O . ASP A 1 83 ? 6.557 4.503 -14.284 1.00 92.19 83 ASP A O 1
ATOM 615 N N . ALA A 1 84 ? 7.616 4.187 -16.248 1.00 93.62 84 ALA A N 1
ATOM 616 C CA . ALA A 1 84 ? 8.302 2.950 -15.878 1.00 93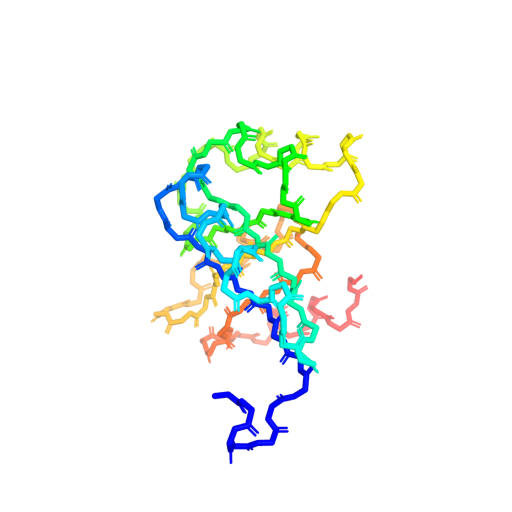.62 84 ALA A CA 1
ATOM 617 C C . ALA A 1 84 ? 9.530 3.177 -14.974 1.00 93.62 84 ALA A C 1
ATOM 619 O O . ALA A 1 84 ? 9.962 2.252 -14.281 1.00 93.62 84 ALA A O 1
ATOM 620 N N . ASP A 1 85 ? 10.072 4.399 -14.955 1.00 90.12 85 ASP A N 1
ATOM 621 C CA . ASP A 1 85 ? 11.390 4.732 -14.397 1.00 90.12 85 ASP A CA 1
ATOM 622 C C . ASP A 1 85 ? 11.525 4.370 -12.910 1.00 90.12 85 ASP A C 1
ATOM 624 O O . ASP A 1 85 ? 12.617 4.065 -12.430 1.00 90.12 85 ASP A O 1
ATOM 628 N N . TYR A 1 86 ? 10.410 4.371 -12.172 1.00 84.94 86 TYR A N 1
ATOM 629 C CA . TYR A 1 86 ? 10.385 4.117 -10.726 1.00 84.94 86 TYR A CA 1
ATOM 630 C C . TYR A 1 86 ? 10.095 2.672 -10.338 1.00 84.94 86 TYR A C 1
ATOM 632 O O . TYR A 1 86 ? 10.171 2.337 -9.158 1.00 84.94 86 TYR A O 1
ATOM 640 N N . ILE A 1 87 ? 9.802 1.800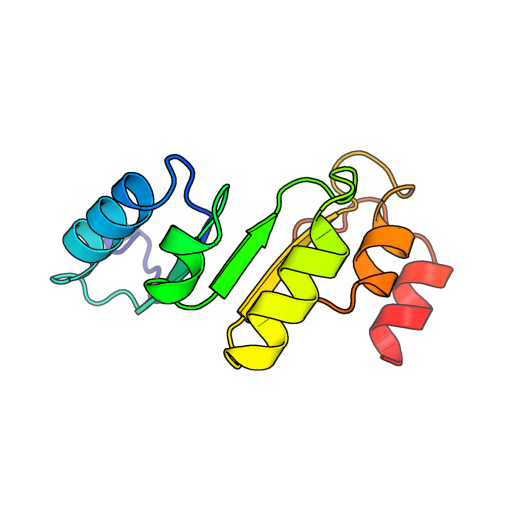 -11.301 1.00 91.69 87 ILE A N 1
ATOM 641 C CA . ILE A 1 87 ? 9.464 0.407 -11.009 1.00 91.69 87 ILE A CA 1
ATOM 642 C C . ILE A 1 87 ? 10.704 -0.360 -10.543 1.00 91.69 87 ILE A C 1
ATOM 644 O O . ILE A 1 87 ? 10.682 -0.973 -9.480 1.00 91.69 87 ILE A O 1
ATOM 648 N N . THR A 1 88 ? 11.805 -0.291 -11.294 1.00 92.00 88 THR A N 1
ATOM 649 C CA . THR A 1 88 ? 13.054 -0.971 -10.913 1.00 92.00 88 THR A CA 1
ATOM 650 C C . THR A 1 88 ? 13.614 -0.472 -9.570 1.00 92.00 88 THR A C 1
ATOM 652 O O . THR A 1 88 ? 13.931 -1.316 -8.728 1.00 92.00 88 THR A O 1
ATOM 655 N N . PRO A 1 89 ? 13.700 0.850 -9.303 1.00 89.44 89 PRO A N 1
ATOM 656 C CA . PRO A 1 89 ? 14.053 1.353 -7.977 1.00 89.44 89 PRO A CA 1
ATOM 657 C C . PRO A 1 89 ? 13.134 0.836 -6.865 1.00 89.44 89 PRO A C 1
ATOM 659 O O . PRO A 1 89 ? 13.640 0.393 -5.840 1.00 89.44 89 PRO A O 1
ATOM 662 N N . ALA A 1 90 ? 11.811 0.825 -7.066 1.00 89.62 90 ALA A N 1
ATOM 663 C CA . ALA A 1 90 ? 10.873 0.313 -6.067 1.00 89.62 90 ALA A CA 1
ATOM 664 C C . ALA A 1 90 ? 11.087 -1.182 -5.777 1.00 89.62 90 ALA A C 1
ATOM 666 O O . ALA A 1 90 ? 11.151 -1.568 -4.613 1.00 89.62 90 ALA A O 1
ATOM 667 N N . LEU A 1 91 ? 11.273 -2.006 -6.815 1.00 90.88 91 LEU A N 1
ATOM 668 C CA . LEU A 1 91 ? 11.576 -3.436 -6.675 1.00 90.88 91 LEU A CA 1
ATOM 669 C C . LEU A 1 91 ? 12.869 -3.676 -5.883 1.00 90.88 91 LEU A C 1
ATOM 671 O O . LEU A 1 91 ? 12.914 -4.554 -5.029 1.00 90.88 91 LEU A O 1
ATOM 675 N N . ASN A 1 92 ? 13.907 -2.863 -6.106 1.00 90.12 92 ASN A N 1
ATOM 676 C CA . ASN A 1 92 ? 15.190 -3.002 -5.406 1.00 90.12 92 ASN A CA 1
ATOM 677 C C . ASN A 1 92 ? 15.096 -2.785 -3.888 1.00 90.12 92 ASN A C 1
ATOM 679 O O . ASN A 1 92 ? 15.936 -3.302 -3.157 1.00 90.12 92 ASN A O 1
ATOM 683 N N . ILE A 1 93 ? 14.095 -2.042 -3.409 1.00 87.50 93 ILE A N 1
ATOM 684 C CA . ILE A 1 93 ? 13.879 -1.821 -1.971 1.00 87.50 93 ILE A CA 1
ATOM 685 C C . ILE A 1 93 ? 13.242 -3.071 -1.316 1.00 87.50 93 ILE A C 1
ATOM 687 O O . ILE A 1 93 ? 13.280 -3.236 -0.096 1.00 87.50 93 ILE A O 1
ATOM 691 N N . GLY A 1 94 ? 12.685 -3.986 -2.116 1.00 88.25 94 GLY A N 1
ATOM 692 C CA . GLY A 1 94 ? 12.047 -5.218 -1.652 1.00 88.25 94 GLY A CA 1
ATOM 693 C C . GLY A 1 94 ? 10.796 -4.977 -0.798 1.00 88.25 94 GLY A C 1
ATOM 694 O O . GLY A 1 94 ? 10.788 -5.406 0.363 1.00 88.25 94 GLY A O 1
ATOM 695 N N . PRO A 1 95 ? 9.776 -4.259 -1.311 1.00 89.88 95 PRO A N 1
ATOM 696 C CA . PRO A 1 95 ? 8.488 -4.116 -0.641 1.00 89.88 95 PRO A CA 1
ATOM 697 C C . PRO A 1 95 ? 7.694 -5.421 -0.662 1.00 89.88 95 PRO A C 1
ATOM 699 O O . PRO A 1 95 ? 7.918 -6.281 -1.508 1.00 89.88 95 PRO A O 1
ATOM 702 N N . ASP A 1 96 ? 6.721 -5.537 0.238 1.00 91.62 96 ASP A N 1
ATOM 703 C CA . ASP A 1 96 ? 5.812 -6.684 0.267 1.00 91.62 96 ASP A CA 1
ATOM 704 C C . ASP A 1 96 ? 4.777 -6.608 -0.863 1.00 91.62 96 ASP A C 1
ATOM 706 O O . ASP A 1 96 ? 4.289 -7.632 -1.339 1.00 91.62 96 ASP A O 1
ATOM 710 N N . PHE A 1 97 ? 4.426 -5.396 -1.308 1.00 91.81 97 PHE A N 1
ATOM 711 C CA . PHE A 1 97 ? 3.547 -5.198 -2.456 1.00 91.81 97 PHE A CA 1
ATOM 712 C C . PHE A 1 97 ? 3.736 -3.829 -3.128 1.00 91.81 97 PHE A C 1
ATOM 714 O O . PHE A 1 97 ? 4.241 -2.867 -2.542 1.00 91.81 97 PHE A O 1
ATOM 721 N N . LEU A 1 98 ? 3.286 -3.744 -4.382 1.00 92.12 98 LEU A N 1
ATOM 722 C CA . LEU A 1 98 ? 3.351 -2.548 -5.222 1.00 92.12 98 LEU A CA 1
ATOM 723 C C . LEU A 1 98 ? 1.949 -2.124 -5.673 1.00 92.12 98 LEU A C 1
ATOM 725 O O . LEU A 1 98 ? 1.110 -2.974 -5.973 1.00 92.12 98 LEU A O 1
ATOM 729 N N . THR A 1 99 ? 1.693 -0.817 -5.759 1.00 91.81 99 THR A N 1
ATOM 730 C CA . THR A 1 99 ? 0.415 -0.268 -6.249 1.00 91.81 99 THR A CA 1
ATOM 731 C C . THR A 1 99 ? 0.562 0.452 -7.594 1.00 91.81 99 THR A C 1
ATOM 733 O O . THR A 1 99 ? 1.604 1.029 -7.901 1.00 91.81 99 THR A O 1
ATOM 736 N N . HIS A 1 100 ? -0.516 0.413 -8.388 1.00 93.56 100 HIS A N 1
ATOM 737 C CA . HIS A 1 100 ? -0.643 0.821 -9.800 1.00 93.56 100 HIS A CA 1
ATOM 738 C C . HIS A 1 100 ? 0.076 -0.067 -10.806 1.00 93.56 100 HIS A C 1
ATOM 740 O O . HIS A 1 100 ? -0.600 -0.828 -11.492 1.00 93.56 100 HIS A O 1
ATOM 746 N N . MET A 1 101 ? 1.400 0.051 -10.929 1.00 93.44 101 MET A N 1
ATOM 747 C CA . MET A 1 101 ? 2.202 -0.727 -11.879 1.00 93.44 101 MET A CA 1
ATOM 748 C C . MET A 1 101 ? 1.617 -0.716 -13.309 1.00 93.44 101 MET A C 1
ATOM 750 O O . MET A 1 101 ? 1.536 -1.743 -13.972 1.00 93.44 101 MET A O 1
ATOM 754 N N . VAL A 1 102 ? 1.166 0.449 -13.789 1.00 95.81 102 VAL A N 1
ATOM 755 C CA . VAL A 1 102 ? 0.464 0.584 -15.081 1.00 95.81 102 VAL A CA 1
ATOM 756 C C . VAL A 1 102 ? 1.449 0.632 -16.254 1.00 95.81 102 VAL A C 1
ATOM 758 O O . VAL A 1 102 ? 1.192 0.051 -17.305 1.00 95.81 102 VAL A O 1
ATOM 761 N N . HIS A 1 103 ? 2.599 1.279 -16.067 1.00 95.94 103 HIS A N 1
ATOM 762 C CA . HIS A 1 103 ? 3.655 1.447 -17.071 1.00 95.94 103 HIS A CA 1
ATOM 763 C C . HIS A 1 103 ? 4.779 0.409 -16.916 1.00 95.94 103 HIS A C 1
ATOM 765 O O . HIS A 1 103 ? 5.960 0.738 -16.938 1.00 95.94 103 HIS A O 1
ATOM 771 N N . LEU A 1 104 ? 4.410 -0.856 -16.709 1.00 94.81 104 LEU A N 1
ATOM 772 C CA . LEU A 1 104 ? 5.347 -1.982 -16.675 1.00 94.81 104 LEU A CA 1
ATOM 773 C C . LEU A 1 104 ? 6.014 -2.210 -18.040 1.00 94.81 104 LEU A C 1
ATOM 775 O O . LEU A 1 104 ? 5.396 -2.042 -19.089 1.00 94.81 104 LEU A O 1
ATOM 779 N N . GLU A 1 105 ? 7.249 -2.706 -18.002 1.00 95.94 105 GLU A N 1
ATOM 780 C CA . GLU A 1 105 ? 7.971 -3.214 -19.172 1.00 95.94 105 GLU A CA 1
ATOM 781 C C . GLU A 1 105 ? 8.209 -4.720 -19.000 1.00 95.94 105 GLU A C 1
ATOM 783 O O . GLU A 1 105 ? 8.042 -5.265 -17.904 1.00 95.94 105 GLU A O 1
ATOM 788 N N . THR A 1 106 ? 8.601 -5.413 -20.071 1.00 96.31 106 THR A N 1
ATOM 789 C CA . THR A 1 106 ? 8.805 -6.874 -20.064 1.00 96.31 106 THR A CA 1
ATOM 790 C C . THR A 1 106 ? 9.777 -7.332 -18.975 1.00 96.31 106 THR A C 1
ATOM 792 O O . THR A 1 106 ? 9.543 -8.352 -18.323 1.00 96.31 106 THR A O 1
ATOM 795 N N . ASP A 1 107 ? 10.835 -6.562 -18.732 1.00 94.94 107 ASP A N 1
ATOM 796 C CA . ASP A 1 107 ? 11.832 -6.888 -17.713 1.00 94.94 107 ASP A CA 1
ATOM 797 C C . ASP A 1 107 ? 11.234 -6.785 -16.301 1.00 94.94 107 ASP A C 1
ATOM 799 O O . ASP A 1 107 ? 11.466 -7.659 -15.464 1.00 94.94 107 ASP A O 1
ATOM 803 N N . HIS A 1 108 ? 10.371 -5.792 -16.054 1.00 95.81 108 HIS A N 1
ATOM 804 C CA . HIS A 1 108 ? 9.643 -5.655 -14.790 1.00 95.81 108 HIS A CA 1
ATOM 805 C C . HIS A 1 108 ? 8.693 -6.839 -14.541 1.00 95.81 108 H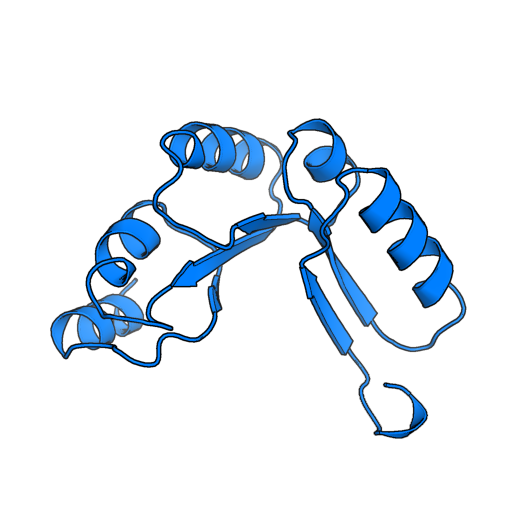IS A C 1
ATOM 807 O O . HIS A 1 108 ? 8.633 -7.357 -13.427 1.00 95.81 108 HIS A O 1
ATOM 813 N N . LEU A 1 109 ? 7.979 -7.297 -15.577 1.00 94.56 109 LEU A N 1
ATOM 814 C CA . LEU A 1 109 ? 7.096 -8.467 -15.492 1.00 94.56 109 LEU A CA 1
ATOM 815 C C . LEU A 1 109 ? 7.871 -9.754 -15.203 1.00 94.56 109 LEU A C 1
ATOM 817 O O . LEU A 1 109 ? 7.445 -10.561 -14.381 1.00 94.56 109 LEU A O 1
ATOM 821 N N . THR A 1 110 ? 9.008 -9.936 -15.875 1.00 94.75 110 THR A N 1
ATOM 822 C CA . THR A 1 110 ? 9.868 -11.109 -15.682 1.00 94.75 110 THR A CA 1
ATOM 823 C C . THR A 1 110 ? 10.341 -11.185 -14.239 1.00 94.75 110 THR A C 1
ATOM 825 O O . THR A 1 110 ? 10.256 -12.238 -13.617 1.00 94.75 110 THR A O 1
ATOM 828 N N . ARG A 1 111 ? 10.772 -10.048 -13.695 1.00 93.94 111 ARG A N 1
ATOM 829 C CA . ARG A 1 111 ? 11.283 -9.945 -12.335 1.00 93.94 111 ARG A CA 1
ATOM 830 C C . ARG A 1 111 ? 10.215 -10.259 -11.281 1.00 93.94 111 ARG A C 1
ATOM 832 O O . ARG A 1 111 ? 10.448 -11.119 -10.439 1.00 93.94 111 ARG A O 1
ATOM 839 N N . LEU A 1 112 ? 9.019 -9.673 -11.405 1.00 91.69 112 LEU A N 1
ATOM 840 C CA . LEU A 1 112 ? 7.865 -9.958 -10.532 1.00 91.69 112 LEU A CA 1
ATOM 841 C C . LEU A 1 112 ? 7.425 -11.429 -10.536 1.00 91.69 112 LEU A C 1
ATOM 843 O O . LEU A 1 112 ? 6.824 -11.889 -9.574 1.00 91.69 112 LEU A O 1
ATOM 847 N N . ALA A 1 113 ? 7.657 -12.160 -11.627 1.00 91.62 113 ALA A N 1
ATOM 848 C CA . ALA A 1 113 ? 7.293 -13.572 -11.714 1.00 91.62 113 ALA A CA 1
ATOM 849 C C . ALA A 1 113 ? 8.302 -14.504 -11.016 1.00 91.62 113 ALA A C 1
ATOM 851 O O . ALA A 1 113 ? 8.028 -15.698 -10.878 1.00 91.62 113 ALA A O 1
ATOM 852 N N . THR A 1 114 ? 9.476 -13.990 -10.642 1.00 88.44 114 THR A N 1
ATOM 853 C CA . THR A 1 114 ? 10.608 -14.790 -10.147 1.00 88.44 114 THR A CA 1
ATOM 854 C C . THR A 1 114 ? 11.112 -14.402 -8.761 1.00 88.44 114 THR A C 1
ATOM 856 O O . THR A 1 114 ? 11.817 -15.207 -8.154 1.00 88.44 114 THR A O 1
ATOM 859 N N . GLU A 1 115 ? 10.795 -13.196 -8.294 1.00 76.38 115 GLU A N 1
ATOM 860 C CA . GLU A 1 115 ? 11.074 -12.703 -6.936 1.00 76.38 115 GLU A CA 1
ATOM 861 C C . GLU A 1 115 ? 9.876 -12.963 -6.017 1.00 76.38 115 GLU A C 1
ATOM 863 O O . GLU A 1 115 ? 10.116 -13.419 -4.876 1.00 76.38 115 GLU A O 1
#

Sequence (115 aa):
MTTSGTAACIEFREDDVSGAEAMQKASADLTIETVILGRESKSVMHMTDGFGTSDARDGELEQVRSAICDGNKLFGIRAGERDADYITPALNIGPDFLTHMVHLETDHLTRLATE